Protein AF-R6UUZ9-F1 (afdb_monomer_lite)

Secondary structure (DSSP, 8-state):
--SHHHHHHHH--------TT-TTSSSGGG-B-GGGTT-SSS--EEE-SS--SEEEEEEEESS-SSSPTT--EEEEEE-SEEES---SSEEEE-TTT--EEEE-EEETTEEESS-EE-GGG-HHHHHHHHHHHHHHHHHHTT---

Structure (mmCIF, N/CA/C/O backbone):
data_AF-R6UUZ9-F1
#
_entry.id   AF-R6UUZ9-F1
#
loop_
_atom_site.group_PDB
_atom_site.id
_atom_site.type_symbol
_atom_site.label_atom_id
_atom_site.label_alt_id
_atom_site.label_comp_id
_atom_site.label_asym_id
_atom_site.label_entity_id
_atom_site.label_seq_id
_atom_site.pdbx_PDB_ins_code
_atom_site.Cartn_x
_atom_site.Cartn_y
_atom_site.Cartn_z
_atom_site.occupancy
_atom_site.B_iso_or_equiv
_atom_site.auth_seq_id
_atom_site.auth_comp_id
_atom_site.auth_asym_id
_atom_site.auth_atom_id
_atom_site.pdbx_PDB_model_num
ATOM 1 N N . MET A 1 1 ? -1.165 -23.917 17.996 1.00 39.31 1 MET A N 1
ATOM 2 C CA . MET A 1 1 ? 0.172 -24.390 17.576 1.00 39.31 1 MET A CA 1
ATOM 3 C C . MET A 1 1 ? 0.073 -25.022 16.182 1.00 39.31 1 MET A C 1
ATOM 5 O O . MET A 1 1 ? 0.266 -26.215 16.044 1.00 39.31 1 MET A O 1
ATOM 9 N N . TYR A 1 2 ? -0.298 -24.230 15.163 1.00 33.53 2 TYR A N 1
ATOM 10 C CA . TYR A 1 2 ? -0.562 -24.704 13.785 1.00 33.53 2 TYR A CA 1
ATOM 11 C C . TYR A 1 2 ? -0.046 -23.722 12.711 1.00 33.53 2 TYR A C 1
ATOM 13 O O . TYR A 1 2 ? -0.526 -23.716 11.588 1.00 33.53 2 TYR A O 1
ATOM 21 N N . LEU A 1 3 ? 0.935 -22.875 13.051 1.00 33.66 3 LEU A N 1
ATOM 22 C CA . LEU A 1 3 ? 1.580 -21.969 12.087 1.00 33.66 3 LEU A CA 1
ATOM 23 C C . LEU A 1 3 ? 2.965 -22.476 11.640 1.00 33.66 3 LEU A C 1
ATOM 25 O O . LEU A 1 3 ? 3.471 -22.072 10.603 1.00 33.66 3 LEU A O 1
ATOM 29 N N . HIS A 1 4 ? 3.587 -23.381 12.405 1.00 31.69 4 HIS A N 1
ATOM 30 C CA . HIS A 1 4 ? 4.953 -23.848 12.137 1.00 31.69 4 HIS A CA 1
ATOM 31 C C . HIS A 1 4 ? 5.050 -25.003 11.133 1.00 31.69 4 HIS A C 1
ATOM 33 O O . HIS A 1 4 ? 6.093 -25.162 10.507 1.00 31.69 4 HIS A O 1
ATOM 39 N N . THR A 1 5 ? 3.994 -25.797 10.946 1.00 33.09 5 THR A N 1
ATOM 40 C CA . THR A 1 5 ? 4.069 -26.981 10.073 1.00 33.09 5 THR A CA 1
ATOM 41 C C . THR A 1 5 ? 3.981 -26.620 8.589 1.00 33.09 5 THR A C 1
ATOM 43 O O . THR A 1 5 ? 4.592 -27.291 7.770 1.00 33.09 5 THR A O 1
ATOM 46 N N . TYR A 1 6 ? 3.284 -25.533 8.234 1.00 37.91 6 TYR A N 1
ATOM 47 C CA . TYR A 1 6 ? 3.134 -25.127 6.831 1.00 37.91 6 TYR A CA 1
ATOM 48 C C . TYR A 1 6 ? 4.388 -24.433 6.273 1.00 37.91 6 TYR A C 1
ATOM 50 O O . TYR A 1 6 ? 4.703 -24.576 5.100 1.00 37.91 6 TYR A O 1
ATOM 58 N N . ILE A 1 7 ? 5.144 -23.729 7.125 1.00 41.12 7 ILE A N 1
ATOM 59 C CA . ILE A 1 7 ? 6.363 -23.014 6.712 1.00 41.12 7 ILE A CA 1
ATOM 60 C C . ILE A 1 7 ? 7.535 -23.980 6.479 1.00 41.12 7 ILE A C 1
ATOM 62 O O . ILE A 1 7 ? 8.340 -23.745 5.586 1.00 41.12 7 ILE A O 1
ATOM 66 N N . ARG A 1 8 ? 7.626 -25.094 7.223 1.00 34.22 8 ARG A N 1
ATOM 67 C CA . ARG A 1 8 ? 8.734 -26.051 7.042 1.00 34.22 8 ARG A CA 1
ATOM 68 C C . ARG A 1 8 ? 8.702 -26.776 5.698 1.00 34.22 8 ARG A C 1
ATOM 70 O O . ARG A 1 8 ? 9.755 -26.974 5.114 1.00 34.22 8 ARG A O 1
ATOM 77 N N . ASN A 1 9 ? 7.521 -27.075 5.162 1.00 38.28 9 ASN A N 1
ATOM 78 C CA . ASN A 1 9 ? 7.418 -27.801 3.892 1.00 38.28 9 ASN A CA 1
ATOM 79 C C . ASN A 1 9 ? 7.726 -26.941 2.651 1.00 38.28 9 ASN A C 1
ATOM 81 O O . ASN A 1 9 ? 7.843 -27.492 1.564 1.00 38.28 9 ASN A O 1
ATOM 85 N N . ILE A 1 10 ? 7.848 -25.616 2.797 1.00 49.97 10 ILE A N 1
ATOM 86 C CA . ILE A 1 10 ? 8.225 -24.705 1.701 1.00 49.97 10 ILE A CA 1
ATOM 87 C C . ILE A 1 10 ? 9.743 -24.448 1.685 1.00 49.97 10 ILE A C 1
ATOM 89 O O . ILE A 1 10 ? 10.275 -24.036 0.662 1.00 49.97 10 ILE A O 1
ATOM 93 N N . CYS A 1 11 ? 10.443 -24.680 2.801 1.00 39.56 11 CYS A N 1
ATOM 94 C CA . CYS A 1 11 ? 11.855 -24.315 2.961 1.00 39.56 11 CYS A CA 1
ATOM 95 C C . CYS A 1 11 ? 12.829 -25.503 3.026 1.00 39.56 11 CYS A C 1
ATOM 97 O O . CYS A 1 11 ? 14.025 -25.265 3.184 1.00 39.56 11 CYS A O 1
ATOM 99 N N . ASP A 1 12 ? 12.359 -26.748 2.902 1.00 37.34 12 ASP A N 1
ATOM 100 C CA . ASP A 1 12 ? 13.243 -27.907 2.713 1.00 37.34 12 ASP A CA 1
ATOM 101 C C . ASP A 1 12 ? 13.679 -27.994 1.236 1.00 37.34 12 ASP A C 1
ATOM 103 O O . ASP A 1 12 ? 13.265 -28.873 0.480 1.00 37.34 12 ASP A O 1
ATOM 107 N N . ASP A 1 13 ? 14.535 -27.054 0.828 1.00 45.47 13 ASP A N 1
ATOM 108 C CA . ASP A 1 13 ? 15.351 -27.168 -0.381 1.00 45.47 13 ASP A CA 1
ATOM 109 C C . ASP A 1 13 ? 16.453 -28.207 -0.113 1.00 45.47 13 ASP A C 1
ATOM 111 O O . ASP A 1 13 ? 17.567 -27.885 0.302 1.00 45.47 13 ASP A O 1
ATOM 115 N N . ASN A 1 14 ? 16.143 -29.490 -0.317 1.00 42.25 14 ASN A N 1
ATOM 116 C CA . ASN A 1 14 ? 17.198 -30.478 -0.514 1.00 42.25 14 ASN A CA 1
ATOM 117 C C . ASN A 1 14 ? 17.854 -30.198 -1.873 1.00 42.25 14 ASN A C 1
ATOM 119 O O . ASN A 1 14 ? 17.229 -30.371 -2.920 1.00 42.25 14 ASN A O 1
ATOM 123 N N . ASP A 1 15 ? 19.115 -29.763 -1.818 1.00 47.28 15 ASP A N 1
ATOM 124 C CA . ASP A 1 15 ? 20.039 -29.502 -2.929 1.00 47.28 15 ASP A CA 1
ATOM 125 C C . ASP A 1 15 ? 20.319 -30.757 -3.788 1.00 47.28 15 ASP A C 1
ATOM 127 O O . ASP A 1 15 ? 21.449 -31.246 -3.878 1.00 47.28 15 ASP A O 1
ATOM 131 N N . GLU A 1 16 ? 19.313 -31.289 -4.481 1.00 44.12 16 GLU A N 1
ATOM 132 C CA . GLU A 1 16 ? 19.532 -32.196 -5.606 1.00 44.12 16 GLU A CA 1
ATOM 133 C C . GLU A 1 16 ? 19.355 -31.450 -6.931 1.00 44.12 16 GLU A C 1
ATOM 135 O O . GLU A 1 16 ? 18.323 -30.854 -7.240 1.00 44.12 16 GLU A O 1
ATOM 140 N N . LYS A 1 17 ? 20.440 -31.460 -7.715 1.00 48.78 17 LYS A N 1
ATOM 141 C CA . LYS A 1 17 ? 20.593 -30.809 -9.019 1.00 48.78 17 LYS A CA 1
ATOM 142 C C . LYS A 1 17 ? 19.449 -31.178 -9.970 1.00 48.78 17 LYS A C 1
ATOM 144 O O . LYS A 1 17 ? 19.519 -32.184 -10.673 1.00 48.78 17 LYS A O 1
ATOM 149 N N . ASN A 1 18 ? 18.439 -30.318 -10.056 1.00 41.75 18 ASN A N 1
ATOM 150 C CA . ASN A 1 18 ? 17.327 -30.501 -10.979 1.00 41.75 18 ASN A CA 1
ATOM 151 C C . ASN A 1 18 ? 17.687 -29.997 -12.384 1.00 41.75 18 ASN A C 1
ATOM 153 O O . ASN A 1 18 ? 17.743 -28.795 -12.658 1.00 41.75 18 ASN A O 1
ATOM 157 N N . ASN A 1 19 ? 17.945 -30.962 -13.272 1.00 38.91 19 ASN A N 1
ATOM 158 C CA . ASN A 1 19 ? 18.048 -30.778 -14.717 1.00 38.91 19 ASN A CA 1
ATOM 159 C C . ASN A 1 19 ? 16.802 -30.062 -15.269 1.00 38.91 19 ASN A C 1
ATOM 161 O O . ASN A 1 19 ? 15.684 -30.267 -14.805 1.00 38.91 19 ASN A O 1
ATOM 165 N N . ALA A 1 20 ? 17.012 -29.215 -16.276 1.00 40.84 20 ALA A N 1
ATOM 166 C CA . ALA A 1 20 ? 16.080 -28.182 -16.729 1.00 40.84 20 ALA A CA 1
ATOM 167 C C . ALA A 1 20 ? 14.759 -28.662 -17.382 1.00 40.84 20 ALA A C 1
ATOM 169 O O . ALA A 1 20 ? 13.957 -27.811 -17.764 1.00 40.84 20 ALA A O 1
ATOM 170 N N . ASP A 1 21 ? 14.493 -29.970 -17.460 1.00 43.25 21 ASP A N 1
ATOM 171 C CA . ASP A 1 21 ? 13.424 -30.542 -18.298 1.00 43.25 21 ASP A CA 1
ATOM 172 C C . ASP A 1 21 ? 12.149 -31.000 -17.554 1.00 43.25 21 ASP A C 1
ATOM 174 O O . ASP A 1 21 ? 11.216 -31.491 -18.185 1.00 43.25 21 ASP A O 1
ATOM 178 N N . THR A 1 22 ? 12.028 -30.799 -16.234 1.00 40.09 22 THR A N 1
ATOM 179 C CA . THR A 1 22 ? 10.835 -31.212 -15.445 1.00 40.09 22 THR A CA 1
ATOM 180 C C . THR A 1 22 ? 9.955 -30.068 -14.910 1.00 40.09 22 THR A C 1
ATOM 182 O O . THR A 1 22 ? 9.018 -30.310 -14.150 1.00 40.09 22 THR A O 1
ATOM 185 N N . ARG A 1 23 ? 10.173 -28.820 -15.344 1.00 44.25 23 ARG A N 1
ATOM 186 C CA . ARG A 1 23 ? 9.541 -27.584 -14.813 1.00 44.25 23 ARG A CA 1
ATOM 187 C C . ARG A 1 23 ? 8.047 -27.352 -15.127 1.00 44.25 23 ARG A C 1
ATOM 189 O O . ARG A 1 23 ? 7.624 -26.206 -15.171 1.00 44.25 23 ARG A O 1
ATOM 196 N N . ASN A 1 24 ? 7.235 -28.382 -15.363 1.00 41.25 24 ASN A N 1
ATOM 197 C CA . ASN A 1 24 ? 5.856 -28.176 -15.842 1.00 41.25 24 ASN A CA 1
ATOM 198 C C . ASN A 1 24 ? 4.738 -28.751 -14.952 1.00 41.25 24 ASN A C 1
ATOM 200 O O . ASN A 1 24 ? 3.591 -28.725 -15.386 1.00 41.25 24 ASN A O 1
ATOM 204 N N . ASN A 1 25 ? 5.006 -29.251 -13.733 1.00 42.78 25 ASN A N 1
ATOM 205 C CA . ASN A 1 25 ? 3.929 -29.850 -12.913 1.00 42.78 25 ASN A CA 1
ATOM 206 C C . ASN A 1 25 ? 3.899 -29.485 -11.413 1.00 42.78 25 ASN A C 1
ATOM 208 O O . ASN A 1 25 ? 2.894 -29.729 -10.754 1.00 42.78 25 ASN A O 1
ATOM 212 N N . THR A 1 26 ? 4.949 -28.879 -10.855 1.00 44.06 26 THR A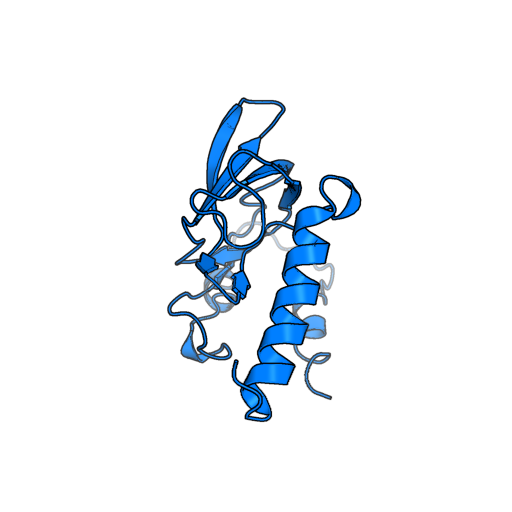 N 1
ATOM 213 C CA . THR A 1 26 ? 4.989 -28.478 -9.432 1.00 44.06 26 THR A CA 1
ATOM 214 C C . THR A 1 26 ? 4.442 -27.075 -9.168 1.00 44.06 26 THR A C 1
ATOM 216 O O . THR A 1 26 ? 3.983 -26.803 -8.065 1.00 44.06 26 THR A O 1
ATOM 219 N N . ASP A 1 27 ? 4.418 -26.192 -10.169 1.00 51.00 27 ASP A N 1
ATOM 220 C CA . ASP A 1 27 ? 4.024 -24.792 -9.953 1.00 51.00 27 ASP A CA 1
ATOM 221 C C . ASP A 1 27 ? 2.509 -24.617 -9.752 1.00 51.00 27 ASP A C 1
ATOM 223 O O . ASP A 1 27 ? 2.097 -23.764 -8.974 1.00 51.00 27 ASP A O 1
ATOM 227 N N . ILE A 1 28 ? 1.679 -25.485 -10.351 1.00 50.62 28 ILE A N 1
ATOM 228 C CA . ILE A 1 28 ? 0.215 -25.497 -10.147 1.00 50.62 28 ILE A CA 1
ATOM 229 C C . ILE A 1 28 ? -0.150 -25.957 -8.722 1.00 50.62 28 ILE A C 1
ATOM 231 O O . ILE A 1 28 ? -1.194 -25.582 -8.195 1.00 50.62 28 ILE A O 1
ATOM 235 N N . GLN A 1 29 ? 0.707 -26.747 -8.061 1.00 54.34 29 GLN A N 1
ATOM 236 C CA . GLN A 1 29 ? 0.453 -27.223 -6.693 1.00 54.34 29 GLN A CA 1
ATOM 237 C C . GLN A 1 29 ? 0.648 -26.144 -5.620 1.00 54.34 29 GLN A C 1
ATOM 239 O O . GLN A 1 29 ? 0.182 -26.326 -4.497 1.00 54.34 29 GLN A O 1
ATOM 244 N N . ASN A 1 30 ? 1.298 -25.027 -5.956 1.00 66.81 30 ASN A N 1
ATOM 245 C CA . ASN A 1 30 ? 1.558 -23.935 -5.020 1.00 66.81 30 ASN A CA 1
ATOM 246 C C . ASN A 1 30 ? 0.490 -22.833 -5.061 1.00 66.81 30 ASN A C 1
ATOM 248 O O . ASN A 1 30 ? 0.592 -21.856 -4.321 1.00 66.81 30 ASN A O 1
ATOM 252 N N . ASP A 1 31 ? -0.544 -22.983 -5.887 1.00 77.56 31 ASP A N 1
ATOM 253 C CA . ASP A 1 31 ? -1.666 -22.054 -5.901 1.00 77.56 31 ASP A CA 1
ATOM 254 C C . ASP A 1 31 ? -2.559 -22.275 -4.681 1.00 77.56 31 ASP A C 1
ATOM 256 O O . ASP A 1 31 ? -3.003 -23.384 -4.374 1.00 77.56 31 ASP A O 1
ATOM 260 N N . VAL A 1 32 ? -2.835 -21.184 -3.975 1.00 81.25 32 VAL A N 1
ATOM 261 C CA . VAL A 1 32 ? -3.674 -21.165 -2.786 1.00 81.25 32 VAL A CA 1
ATOM 262 C C . VAL A 1 32 ? -4.979 -20.463 -3.130 1.00 81.25 32 VAL A C 1
ATOM 264 O O . VAL A 1 32 ? -5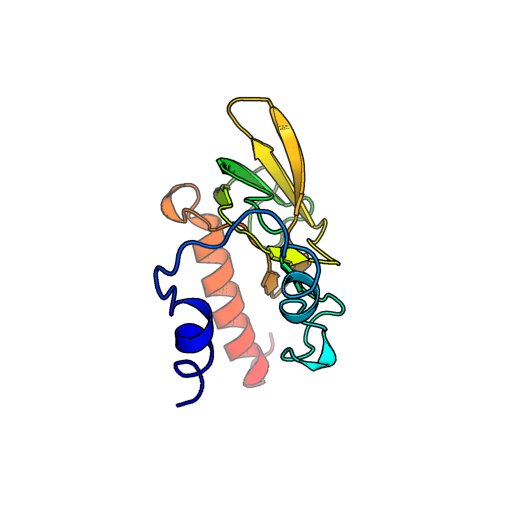.070 -19.233 -3.188 1.00 81.25 32 VAL A O 1
ATOM 267 N N . ASN A 1 33 ? -6.015 -21.266 -3.353 1.00 79.31 33 ASN A N 1
ATOM 268 C CA . ASN A 1 33 ? -7.363 -20.770 -3.590 1.00 79.31 33 ASN A CA 1
ATOM 269 C C . ASN A 1 33 ? -7.987 -20.240 -2.293 1.00 79.31 33 ASN A C 1
ATOM 271 O O . ASN A 1 33 ? -7.651 -20.681 -1.193 1.00 79.31 33 ASN A O 1
ATOM 275 N N . LYS A 1 34 ? -8.979 -19.350 -2.420 1.00 78.44 34 LYS A N 1
ATOM 276 C CA . LYS A 1 34 ? -9.743 -18.786 -1.290 1.00 78.44 34 LYS A CA 1
ATOM 277 C C . LYS A 1 34 ? -10.220 -19.844 -0.287 1.00 78.44 34 LYS A C 1
ATOM 279 O O . LYS A 1 34 ? -10.167 -19.609 0.915 1.00 78.44 34 LYS A O 1
ATOM 284 N N . SER A 1 35 ? -10.674 -21.001 -0.774 1.00 76.50 35 SER A N 1
ATOM 285 C CA . SER A 1 35 ? -11.183 -22.119 0.036 1.00 76.50 35 SER A CA 1
ATOM 286 C C . SER A 1 35 ? -10.131 -22.758 0.951 1.00 76.50 35 SER A C 1
ATOM 288 O O . SER A 1 35 ? -10.490 -23.427 1.915 1.00 76.50 35 SER A O 1
ATOM 290 N N . GLN A 1 36 ? -8.846 -22.541 0.666 1.00 83.75 36 GLN A N 1
ATOM 291 C CA . GLN A 1 36 ? -7.707 -22.985 1.473 1.00 83.75 36 GLN A CA 1
ATOM 292 C C . GLN A 1 36 ? -7.211 -21.884 2.433 1.00 83.75 36 GLN A C 1
ATOM 294 O O . GLN A 1 36 ? -6.354 -22.141 3.277 1.00 83.75 36 GLN A O 1
ATOM 299 N N . LEU A 1 37 ? -7.744 -20.663 2.314 1.00 86.06 37 LEU A N 1
ATOM 300 C CA . LEU A 1 37 ? -7.450 -19.508 3.163 1.00 86.06 37 LEU A CA 1
ATOM 301 C C . LEU A 1 37 ? -8.569 -19.287 4.193 1.00 86.06 37 LEU A C 1
ATOM 303 O O . LEU A 1 37 ? -9.594 -19.963 4.201 1.00 86.06 37 LEU A O 1
ATOM 307 N N . VAL A 1 38 ? -8.411 -18.270 5.046 1.00 90.12 38 VAL A N 1
ATOM 308 C CA . VAL A 1 38 ? -9.440 -17.860 6.024 1.00 90.12 38 VAL A CA 1
ATOM 309 C C . VAL A 1 38 ? -10.720 -17.290 5.385 1.00 90.12 38 VAL A C 1
ATOM 311 O O . VAL A 1 38 ? -11.667 -16.978 6.099 1.00 90.12 38 VAL A O 1
ATOM 314 N N . GLY A 1 39 ? -10.748 -17.110 4.059 1.00 89.50 39 GLY A N 1
ATOM 315 C CA . GLY A 1 39 ? -11.935 -16.695 3.305 1.00 89.50 39 GLY A CA 1
ATOM 316 C C . GLY A 1 39 ? -12.385 -15.241 3.497 1.00 89.50 39 GLY A C 1
ATOM 317 O O . GLY A 1 39 ? -13.477 -14.898 3.054 1.00 89.50 39 GLY A O 1
ATOM 318 N N . ALA A 1 40 ? -11.572 -14.393 4.139 1.00 89.69 40 ALA A N 1
ATOM 319 C CA . ALA A 1 40 ? -11.919 -12.997 4.438 1.00 89.69 40 ALA A CA 1
ATOM 320 C C . ALA A 1 40 ? -11.950 -12.077 3.202 1.00 89.69 40 ALA A C 1
ATOM 322 O O . ALA A 1 40 ? -12.626 -11.054 3.220 1.00 89.69 40 ALA A O 1
ATOM 323 N N . LEU A 1 41 ? -11.227 -12.445 2.142 1.00 89.69 41 LEU A N 1
ATOM 324 C CA . LEU A 1 41 ? -11.205 -11.759 0.850 1.00 89.69 41 LEU A CA 1
ATOM 325 C C . LEU A 1 41 ? -11.638 -12.731 -0.247 1.00 89.69 41 LEU A C 1
ATOM 327 O O . LEU A 1 41 ? -11.513 -13.947 -0.084 1.00 89.69 41 LEU A O 1
ATOM 331 N N . ASP A 1 42 ? -12.127 -12.204 -1.370 1.00 86.88 42 ASP A N 1
ATOM 332 C CA . ASP A 1 42 ? -12.522 -13.023 -2.526 1.00 86.88 42 ASP A CA 1
ATOM 333 C C . ASP A 1 42 ? -11.343 -13.417 -3.439 1.00 86.88 42 ASP A C 1
ATOM 335 O O . ASP A 1 42 ? -11.529 -14.069 -4.461 1.00 86.88 42 ASP A O 1
ATOM 339 N N . GLY A 1 43 ? -10.117 -13.047 -3.057 1.00 86.56 43 GLY A N 1
ATOM 340 C CA . GLY A 1 43 ? -8.892 -13.338 -3.800 1.00 86.56 43 GLY A CA 1
ATOM 341 C C . GLY A 1 43 ? -8.190 -14.634 -3.380 1.00 86.56 43 GLY A C 1
ATOM 342 O O . GLY A 1 43 ? -8.249 -15.053 -2.221 1.00 86.56 43 GLY A O 1
ATOM 343 N N . GLY A 1 44 ? -7.490 -15.249 -4.335 1.00 90.06 44 GLY A N 1
ATOM 344 C CA . GLY A 1 44 ? -6.511 -16.317 -4.112 1.00 90.06 44 GLY A CA 1
ATOM 345 C C . GLY A 1 44 ? -5.091 -15.851 -4.441 1.00 90.06 44 GLY A C 1
ATOM 346 O O . GLY A 1 44 ? -4.904 -14.862 -5.151 1.00 90.06 44 GLY A O 1
ATOM 347 N N . CYS A 1 45 ? -4.089 -16.583 -3.957 1.00 91.00 45 CYS A N 1
ATOM 348 C CA . CYS A 1 45 ? -2.676 -16.308 -4.218 1.00 91.00 45 CYS A CA 1
ATOM 349 C C . CYS A 1 45 ? -2.067 -17.431 -5.056 1.00 91.00 45 CYS A C 1
ATOM 351 O O . CYS A 1 45 ? -2.357 -18.597 -4.821 1.00 91.00 45 CYS A O 1
ATOM 353 N N . HIS A 1 46 ? -1.192 -17.098 -5.996 1.00 90.88 46 HIS A N 1
ATOM 354 C CA . HIS A 1 46 ? -0.565 -18.070 -6.888 1.00 90.88 46 HIS A CA 1
ATOM 355 C C . HIS A 1 46 ? 0.937 -17.819 -7.006 1.00 90.88 46 HIS A C 1
ATOM 357 O O . HIS A 1 46 ? 1.388 -16.667 -7.029 1.00 90.88 46 HIS A O 1
ATOM 363 N N . PHE A 1 47 ? 1.724 -18.891 -7.056 1.00 90.31 47 PHE A N 1
ATOM 364 C CA . PHE A 1 47 ? 3.180 -18.796 -7.133 1.00 90.31 47 PHE A CA 1
ATOM 365 C C . PHE A 1 47 ? 3.613 -18.445 -8.560 1.00 90.31 47 PHE A C 1
ATOM 367 O O . PHE A 1 47 ? 3.147 -19.027 -9.535 1.00 90.31 47 PHE A O 1
ATOM 374 N N . LYS A 1 48 ? 4.515 -17.471 -8.719 1.00 90.00 48 LYS A N 1
ATOM 375 C CA . LYS A 1 48 ? 4.946 -16.989 -10.046 1.00 90.00 48 LYS A CA 1
ATOM 376 C C . LYS A 1 48 ? 6.274 -17.564 -10.522 1.00 90.00 48 LYS A C 1
ATOM 378 O O . LYS A 1 48 ? 6.700 -17.207 -11.621 1.00 90.00 48 LYS A O 1
ATOM 383 N N . GLY A 1 49 ? 6.969 -18.357 -9.702 1.00 88.44 49 GLY A N 1
ATOM 384 C CA . GLY A 1 49 ? 8.309 -18.874 -10.018 1.00 88.44 49 GLY A CA 1
ATOM 385 C C . GLY A 1 49 ? 9.408 -17.805 -10.096 1.00 88.44 49 GLY A C 1
ATOM 386 O O . GLY A 1 49 ? 10.547 -18.108 -10.437 1.00 88.44 49 GLY A O 1
ATOM 387 N N . LYS A 1 50 ? 9.086 -16.537 -9.811 1.00 90.25 50 LYS A N 1
ATOM 388 C CA . LYS A 1 50 ? 10.006 -15.393 -9.850 1.00 90.25 50 LYS A CA 1
ATOM 389 C C . LYS A 1 50 ? 9.495 -14.251 -8.979 1.00 90.25 50 LYS A C 1
ATOM 391 O O . LYS A 1 50 ? 8.304 -14.182 -8.684 1.00 90.25 50 LYS A O 1
ATOM 396 N N . LEU A 1 51 ? 10.388 -13.325 -8.636 1.00 91.25 51 LEU A N 1
ATOM 397 C CA . LEU A 1 51 ? 10.018 -12.069 -7.988 1.00 91.25 51 LEU A CA 1
ATOM 398 C C . LEU A 1 51 ? 9.072 -11.261 -8.888 1.00 91.25 51 LEU A C 1
ATOM 400 O O . LEU A 1 51 ? 9.350 -11.062 -10.073 1.00 91.25 51 LEU A O 1
ATOM 404 N N . VAL A 1 52 ? 7.958 -10.802 -8.319 1.00 88.25 52 VAL A N 1
ATOM 405 C CA . VAL A 1 52 ? 6.884 -10.128 -9.063 1.00 88.25 52 VAL A CA 1
ATOM 406 C C . VAL A 1 52 ? 7.024 -8.613 -8.947 1.00 88.25 52 VAL A C 1
ATOM 408 O O . VAL A 1 52 ? 7.661 -7.961 -9.778 1.00 88.25 52 VAL A O 1
ATOM 411 N N . ARG A 1 53 ? 6.458 -8.029 -7.890 1.00 87.94 53 ARG A N 1
ATOM 412 C CA . ARG A 1 53 ? 6.634 -6.623 -7.556 1.00 87.94 53 ARG A CA 1
ATOM 413 C C . ARG A 1 53 ? 7.848 -6.560 -6.647 1.00 87.94 53 ARG A C 1
ATOM 415 O O . ARG A 1 53 ? 7.789 -6.926 -5.485 1.00 87.94 53 ARG A O 1
ATOM 422 N N . PHE A 1 54 ? 8.987 -6.228 -7.248 1.00 92.81 54 PHE A N 1
ATOM 423 C CA . PHE A 1 54 ? 10.271 -6.168 -6.558 1.00 92.81 54 PHE A CA 1
ATOM 424 C C . PHE A 1 54 ? 10.769 -4.731 -6.449 1.00 92.81 54 PHE A C 1
ATOM 426 O O . PHE A 1 54 ? 10.879 -4.027 -7.466 1.00 92.81 54 PHE A O 1
ATOM 433 N N . GLY A 1 5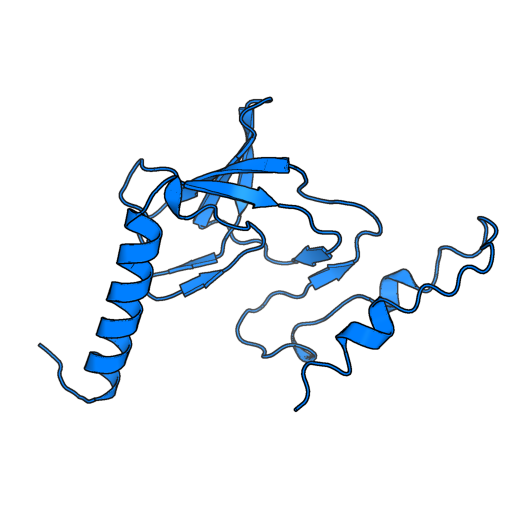5 ? 11.120 -4.313 -5.238 1.00 95.75 55 GLY A N 1
ATOM 434 C CA . GLY A 1 55 ? 11.830 -3.063 -4.989 1.00 95.75 55 GLY A CA 1
ATOM 435 C C . GLY A 1 55 ? 11.209 -2.208 -3.893 1.00 95.75 55 GLY A C 1
ATOM 436 O O . GLY A 1 55 ? 10.164 -2.523 -3.329 1.00 95.75 55 GLY A O 1
ATOM 437 N N . TYR A 1 56 ? 11.874 -1.086 -3.638 1.00 98.06 56 TYR A N 1
ATOM 438 C CA . TYR A 1 56 ? 11.351 -0.006 -2.810 1.00 98.06 56 TYR A CA 1
ATOM 439 C C . TYR A 1 56 ? 10.308 0.808 -3.576 1.00 98.06 56 TYR A C 1
ATOM 441 O O . TYR A 1 56 ? 10.451 1.042 -4.781 1.00 98.06 56 TYR A O 1
ATOM 449 N N . ILE A 1 57 ? 9.289 1.267 -2.857 1.00 98.44 57 ILE A N 1
ATOM 450 C CA . ILE A 1 57 ? 8.178 2.064 -3.376 1.00 98.44 57 ILE A CA 1
ATOM 451 C C . ILE A 1 57 ? 7.784 3.157 -2.379 1.00 98.44 57 ILE A C 1
ATOM 453 O O . ILE A 1 57 ? 8.036 3.054 -1.177 1.00 98.44 57 ILE A O 1
ATOM 457 N N . GLU A 1 58 ? 7.136 4.197 -2.886 1.00 98.44 58 GLU A N 1
ATOM 458 C CA . GLU A 1 58 ? 6.294 5.089 -2.090 1.00 98.44 58 GLU A CA 1
ATOM 459 C C . GLU A 1 58 ? 4.827 4.750 -2.350 1.00 98.44 58 GLU A C 1
ATOM 461 O O . GLU A 1 58 ? 4.436 4.562 -3.502 1.00 98.44 58 GLU A O 1
ATOM 466 N N . LEU A 1 59 ? 4.024 4.690 -1.294 1.00 98.38 59 LEU A N 1
ATOM 467 C CA . LEU A 1 59 ? 2.590 4.433 -1.359 1.00 98.38 59 LEU A CA 1
ATOM 468 C C . LEU A 1 59 ? 1.815 5.694 -1.010 1.00 98.38 59 LEU A C 1
ATOM 470 O O . LEU A 1 59 ? 2.136 6.336 -0.013 1.00 98.38 59 LEU A O 1
ATOM 474 N N . ALA A 1 60 ? 0.779 5.990 -1.787 1.00 98.38 60 ALA A N 1
ATOM 475 C CA . ALA A 1 60 ? -0.252 6.969 -1.456 1.00 98.38 60 ALA A CA 1
ATOM 476 C C . ALA A 1 60 ? -1.621 6.284 -1.466 1.00 98.38 60 ALA A C 1
ATOM 478 O O . ALA A 1 60 ? -1.917 5.535 -2.401 1.00 98.38 60 ALA A O 1
ATOM 479 N N . GLU A 1 61 ? -2.462 6.559 -0.471 1.00 98.12 61 GLU A N 1
ATOM 480 C CA . GLU A 1 61 ? -3.865 6.145 -0.516 1.00 98.12 61 GLU A CA 1
ATOM 481 C C . GLU A 1 61 ? -4.662 7.031 -1.482 1.00 98.12 61 GLU A C 1
ATOM 483 O O . GLU A 1 61 ? -4.501 8.254 -1.502 1.00 98.12 61 GLU A O 1
ATOM 488 N N . LYS A 1 62 ? -5.548 6.420 -2.277 1.00 97.44 62 LYS A N 1
ATOM 489 C CA . LYS A 1 62 ? -6.510 7.150 -3.120 1.00 97.44 62 LYS A CA 1
ATOM 490 C C . LYS A 1 62 ? -7.624 7.775 -2.277 1.00 97.44 62 LYS A C 1
ATOM 492 O O . LYS A 1 62 ? -8.087 8.871 -2.586 1.00 97.44 62 LYS A O 1
ATOM 497 N N . HIS A 1 63 ? -8.008 7.087 -1.202 1.00 96.62 63 HIS A N 1
ATOM 498 C CA . HIS A 1 63 ? -8.951 7.545 -0.189 1.00 96.62 63 HIS A CA 1
ATOM 499 C C . HIS A 1 63 ? -8.293 7.475 1.189 1.00 96.62 63 HIS A C 1
ATOM 501 O O . HIS A 1 63 ? -7.772 6.435 1.573 1.00 96.62 63 HIS A O 1
ATOM 507 N N . SER A 1 64 ? -8.316 8.587 1.923 1.00 96.31 64 SER A N 1
ATOM 508 C CA . SER A 1 64 ? -7.650 8.744 3.221 1.00 96.31 64 SER A CA 1
ATOM 509 C C . SER A 1 64 ? -8.287 7.871 4.317 1.00 96.31 64 SER A C 1
ATOM 511 O O . SER A 1 64 ? -9.113 8.357 5.093 1.00 96.31 64 SER A O 1
ATOM 513 N N . ASN A 1 65 ? -7.876 6.605 4.423 1.00 96.81 65 ASN A N 1
ATOM 514 C CA . ASN A 1 65 ? -8.319 5.682 5.471 1.00 96.81 65 ASN A CA 1
ATOM 515 C C . ASN A 1 65 ? -7.313 5.636 6.629 1.00 96.81 65 ASN A C 1
ATOM 517 O O . ASN A 1 65 ? -7.694 5.804 7.793 1.00 96.81 65 ASN A O 1
ATOM 521 N N . PHE A 1 66 ? -6.034 5.415 6.321 1.00 97.81 66 PHE A N 1
ATOM 522 C CA . PHE A 1 66 ? -4.918 5.281 7.262 1.00 97.81 66 PHE A CA 1
ATOM 523 C C . PHE A 1 66 ? -3.880 6.394 7.117 1.00 97.81 66 PHE A C 1
ATOM 525 O O . PHE A 1 66 ? -3.339 6.836 8.128 1.00 97.81 66 PHE A O 1
ATOM 532 N N . LEU A 1 67 ? -3.622 6.851 5.894 1.00 97.50 67 LEU A N 1
ATOM 533 C CA . LEU A 1 67 ? -2.765 7.991 5.594 1.00 97.50 67 LEU A CA 1
ATOM 534 C C . LEU A 1 67 ? -3.618 9.237 5.360 1.00 97.50 67 LEU A C 1
ATOM 536 O O . LEU A 1 67 ? -4.649 9.140 4.694 1.00 97.50 67 LEU A O 1
ATOM 540 N N . PRO A 1 68 ? -3.184 10.414 5.838 1.00 96.00 68 PRO A N 1
ATOM 541 C CA . PRO A 1 68 ? -3.807 11.669 5.452 1.00 96.00 68 PRO A CA 1
ATOM 542 C C . PRO A 1 68 ? -3.758 11.893 3.935 1.00 96.00 68 PRO A C 1
ATOM 544 O O . PRO A 1 68 ? -2.865 11.414 3.231 1.00 96.00 68 PRO A O 1
ATOM 547 N N . GLN A 1 69 ? -4.717 12.669 3.428 1.00 94.56 69 GLN A N 1
ATOM 548 C CA . GLN A 1 69 ? -4.788 13.018 2.012 1.00 94.56 69 GLN A CA 1
ATOM 549 C C . GLN A 1 69 ? -3.458 13.611 1.517 1.00 94.56 69 GLN A C 1
ATOM 551 O O . GLN A 1 69 ? -2.907 14.523 2.131 1.00 94.56 69 GLN A O 1
ATOM 556 N N . ASN A 1 70 ? -2.989 13.140 0.358 1.00 92.25 70 ASN A N 1
ATOM 557 C CA . ASN A 1 70 ? -1.736 13.554 -0.291 1.00 92.25 70 ASN A CA 1
ATOM 558 C C . ASN A 1 70 ? -0.448 13.196 0.468 1.00 92.25 70 ASN A C 1
ATOM 560 O O . ASN A 1 70 ? 0.636 13.597 0.040 1.00 92.25 70 ASN A O 1
ATOM 564 N N . GLU A 1 71 ? -0.533 12.428 1.551 1.00 97.75 71 GLU A N 1
ATOM 565 C CA . GLU A 1 71 ? 0.650 11.889 2.202 1.00 97.75 71 GLU A CA 1
ATOM 566 C C . GLU A 1 71 ? 1.081 10.554 1.604 1.00 97.75 71 GLU A C 1
ATOM 568 O O . GLU A 1 71 ? 0.314 9.827 0.967 1.00 97.75 71 GLU A O 1
ATOM 573 N N . LYS A 1 72 ? 2.360 10.243 1.819 1.00 98.31 72 LYS A N 1
ATOM 574 C CA . LYS A 1 72 ? 2.982 9.010 1.358 1.00 98.31 72 LYS A CA 1
ATOM 575 C C . LYS A 1 72 ? 3.681 8.287 2.493 1.00 98.31 72 LYS A C 1
ATOM 577 O O . LYS A 1 72 ? 4.145 8.917 3.442 1.00 98.31 72 LYS A O 1
ATOM 582 N N . ILE A 1 73 ? 3.822 6.975 2.350 1.00 98.69 73 ILE A N 1
ATOM 583 C CA . ILE A 1 73 ? 4.654 6.130 3.209 1.00 98.69 73 ILE A CA 1
ATOM 584 C C . ILE A 1 73 ? 5.612 5.300 2.354 1.00 98.69 73 ILE A C 1
ATOM 586 O O . ILE A 1 73 ? 5.260 4.845 1.263 1.00 98.69 73 ILE A O 1
ATOM 590 N N . LYS A 1 74 ? 6.846 5.107 2.826 1.00 98.75 74 LYS A N 1
ATOM 591 C CA . LYS A 1 74 ? 7.829 4.250 2.154 1.00 98.75 74 LYS A CA 1
ATOM 592 C C . LYS A 1 74 ? 7.546 2.789 2.474 1.00 98.75 74 LYS A C 1
ATOM 594 O O . LYS A 1 74 ? 7.247 2.442 3.617 1.00 98.75 74 LYS A O 1
ATOM 599 N N . ALA A 1 75 ? 7.708 1.933 1.477 1.00 98.50 75 ALA A N 1
ATOM 600 C CA . ALA A 1 75 ? 7.542 0.496 1.614 1.00 98.50 75 ALA A CA 1
ATOM 601 C C . ALA A 1 75 ? 8.496 -0.266 0.686 1.00 98.50 75 ALA A C 1
ATOM 603 O O . ALA A 1 75 ? 9.243 0.325 -0.102 1.00 98.50 75 ALA A O 1
ATOM 604 N N . HIS A 1 76 ? 8.466 -1.590 0.775 1.00 97.69 76 HIS A N 1
ATOM 605 C CA . HIS A 1 76 ? 9.074 -2.473 -0.211 1.00 97.69 76 HIS A CA 1
ATOM 606 C C . HIS A 1 76 ? 8.184 -3.685 -0.472 1.00 97.69 76 HIS A C 1
ATOM 608 O O . HIS A 1 76 ? 7.463 -4.139 0.411 1.00 97.69 76 HIS A O 1
ATOM 614 N N . GLU A 1 77 ? 8.264 -4.224 -1.680 1.00 95.75 77 GLU A N 1
ATOM 615 C CA . GLU A 1 77 ? 7.646 -5.497 -2.044 1.00 95.75 77 GLU A CA 1
ATOM 616 C C . GLU A 1 77 ? 8.753 -6.433 -2.517 1.00 95.75 77 GLU A C 1
ATOM 618 O O . GLU A 1 77 ? 9.517 -6.054 -3.404 1.00 95.75 77 GLU A O 1
ATOM 623 N N . PHE A 1 78 ? 8.855 -7.621 -1.909 1.00 94.19 78 PHE A N 1
ATOM 624 C CA . PHE A 1 78 ? 9.800 -8.690 -2.260 1.00 94.19 78 PHE A CA 1
ATOM 625 C C . PHE A 1 78 ? 9.089 -10.049 -2.167 1.00 94.19 78 PHE A C 1
ATOM 627 O O . PHE A 1 78 ? 9.270 -10.790 -1.203 1.00 94.19 78 PHE A O 1
ATOM 634 N N . HIS A 1 79 ? 8.234 -10.366 -3.141 1.00 92.12 79 HIS A N 1
ATOM 635 C CA . HIS A 1 79 ? 7.413 -11.579 -3.098 1.00 92.12 79 HIS A CA 1
ATOM 636 C C . HIS A 1 79 ? 7.408 -12.355 -4.420 1.00 92.12 79 HIS A C 1
ATOM 638 O O . HIS A 1 79 ? 7.536 -11.787 -5.509 1.00 92.12 79 HIS A O 1
ATOM 644 N N . TYR A 1 80 ? 7.261 -13.677 -4.289 1.00 92.06 80 TYR A N 1
ATOM 645 C CA . TYR A 1 80 ? 7.150 -14.641 -5.391 1.00 92.06 80 TYR A CA 1
ATOM 646 C C . TYR A 1 80 ? 5.705 -15.052 -5.696 1.00 92.06 80 TYR A C 1
ATOM 648 O O . TYR A 1 80 ? 5.444 -15.673 -6.723 1.00 92.06 80 TYR A O 1
ATOM 656 N N . TYR A 1 81 ? 4.777 -14.730 -4.797 1.00 91.81 81 TYR A N 1
ATOM 657 C CA . TYR A 1 81 ? 3.348 -14.940 -4.993 1.00 91.81 81 TYR A CA 1
ATOM 658 C C . TYR A 1 81 ? 2.711 -13.690 -5.583 1.00 91.81 81 TYR A C 1
ATOM 660 O O . TYR A 1 81 ? 3.178 -12.583 -5.334 1.00 91.81 81 TYR A O 1
ATOM 668 N N . ASP A 1 82 ? 1.636 -13.862 -6.334 1.00 93.12 82 ASP A N 1
ATOM 669 C CA . ASP A 1 82 ? 0.764 -12.774 -6.767 1.00 93.12 82 ASP A CA 1
ATOM 670 C C . ASP A 1 82 ? -0.679 -13.105 -6.377 1.00 93.12 82 ASP A C 1
ATOM 672 O O . ASP A 1 82 ? -1.019 -14.275 -6.187 1.00 93.12 82 ASP A O 1
ATOM 676 N N . SER A 1 83 ? -1.524 -12.091 -6.238 1.00 93.19 83 SER A N 1
ATOM 677 C CA . SER A 1 83 ? -2.936 -12.269 -5.895 1.00 93.19 83 SER A CA 1
ATOM 678 C C . SER A 1 83 ? -3.824 -12.061 -7.117 1.00 93.19 83 SER A C 1
ATOM 680 O O . SER A 1 83 ? -3.531 -11.230 -7.979 1.00 93.19 83 SER A O 1
ATOM 682 N N . THR A 1 84 ? -4.941 -12.788 -7.190 1.00 93.31 84 THR A N 1
ATOM 683 C CA . THR A 1 84 ? -6.010 -12.496 -8.162 1.00 93.31 84 THR A CA 1
ATOM 684 C C . THR A 1 84 ? -6.681 -11.151 -7.884 1.00 93.31 84 THR A C 1
ATOM 686 O O . THR A 1 84 ? -7.250 -10.556 -8.792 1.00 93.31 84 THR A O 1
ATOM 689 N N . ASP A 1 85 ? -6.574 -10.664 -6.646 1.00 94.50 85 ASP A N 1
ATOM 690 C CA . ASP A 1 85 ? -6.948 -9.315 -6.238 1.00 94.50 85 ASP A CA 1
ATOM 691 C C . ASP A 1 85 ? -5.822 -8.702 -5.393 1.00 94.50 85 ASP A C 1
ATOM 693 O O . ASP A 1 85 ? -5.605 -9.064 -4.234 1.00 94.50 85 ASP A O 1
ATOM 697 N N . ASN A 1 86 ? -5.056 -7.804 -6.007 1.00 94.75 86 ASN A N 1
ATOM 698 C CA . ASN A 1 86 ? -3.974 -7.074 -5.344 1.00 94.75 86 ASN A CA 1
ATOM 699 C C . ASN A 1 86 ? -4.455 -5.783 -4.669 1.00 94.75 86 ASN A C 1
ATOM 701 O O . ASN A 1 86 ? -3.635 -5.087 -4.063 1.00 94.75 86 ASN A O 1
ATOM 705 N N . GLY A 1 87 ? -5.741 -5.454 -4.806 1.00 96.31 87 GLY A N 1
ATOM 706 C CA . GLY A 1 87 ? -6.325 -4.186 -4.411 1.00 96.31 87 GLY A CA 1
ATOM 707 C C . GLY A 1 87 ? -6.016 -3.030 -5.354 1.00 96.31 87 GLY A C 1
ATOM 708 O O . GLY A 1 87 ? -5.122 -3.093 -6.205 1.00 96.31 87 GLY A O 1
ATOM 709 N N . ALA A 1 88 ? -6.790 -1.962 -5.187 1.00 97.75 88 ALA A N 1
ATOM 710 C CA . ALA A 1 88 ? -6.713 -0.761 -6.007 1.00 97.75 88 ALA A CA 1
ATOM 711 C C . ALA A 1 88 ? -6.827 0.537 -5.199 1.00 97.75 88 ALA A C 1
ATOM 713 O O . ALA A 1 88 ? -7.000 1.602 -5.793 1.00 97.75 88 ALA A O 1
ATOM 714 N N . ASP A 1 89 ? -6.708 0.471 -3.873 1.00 98.31 89 ASP A N 1
ATOM 715 C CA . ASP A 1 89 ? -6.959 1.607 -2.983 1.00 98.31 89 ASP A CA 1
ATOM 716 C C . ASP A 1 89 ? -5.702 2.444 -2.712 1.00 98.31 89 ASP A C 1
ATOM 718 O O . ASP A 1 89 ? -5.798 3.588 -2.265 1.00 98.31 89 ASP A O 1
ATOM 722 N N . CYS A 1 90 ? -4.515 1.919 -3.029 1.00 98.38 90 CYS A N 1
ATOM 723 C CA . CYS A 1 90 ? -3.247 2.642 -2.993 1.00 98.38 90 CYS A CA 1
ATOM 724 C C . CYS A 1 90 ? -2.552 2.652 -4.356 1.00 98.38 90 CYS A C 1
ATOM 726 O O . CYS A 1 90 ? -2.597 1.688 -5.121 1.00 98.38 90 CYS A O 1
ATOM 728 N N . ILE A 1 91 ? -1.806 3.725 -4.609 1.00 98.38 91 ILE A N 1
ATOM 729 C CA . ILE A 1 91 ? -0.875 3.826 -5.732 1.00 98.38 91 ILE A CA 1
ATOM 730 C C . ILE A 1 91 ? 0.540 3.625 -5.195 1.00 98.38 91 ILE A C 1
ATOM 732 O O . ILE A 1 91 ? 1.048 4.456 -4.437 1.00 98.38 91 ILE A O 1
ATOM 736 N N . ALA A 1 92 ? 1.195 2.548 -5.621 1.00 98.25 92 ALA A N 1
ATOM 737 C CA . ALA A 1 92 ? 2.625 2.346 -5.427 1.00 98.25 92 ALA A CA 1
ATOM 738 C C . ALA A 1 92 ? 3.394 3.042 -6.545 1.00 98.25 92 ALA A C 1
ATOM 740 O O . ALA A 1 92 ? 3.061 2.881 -7.715 1.00 98.25 92 ALA A O 1
ATOM 741 N N . THR A 1 93 ? 4.446 3.784 -6.206 1.00 98.56 93 THR A N 1
ATOM 742 C CA . THR A 1 93 ? 5.336 4.440 -7.172 1.00 98.56 93 THR A CA 1
ATOM 743 C C . THR A 1 93 ? 6.778 4.038 -6.910 1.00 98.56 93 THR A C 1
ATOM 745 O O . THR A 1 93 ? 7.291 4.207 -5.803 1.00 98.56 93 THR A O 1
ATOM 748 N N . LYS A 1 94 ? 7.465 3.526 -7.936 1.00 97.25 94 LYS A N 1
ATOM 749 C CA . LYS A 1 94 ? 8.897 3.221 -7.859 1.00 97.25 94 LYS A CA 1
ATOM 750 C C . LYS A 1 94 ? 9.711 4.514 -7.973 1.00 97.25 94 LYS A C 1
ATOM 752 O O . LYS A 1 94 ? 9.711 5.109 -9.053 1.00 97.25 94 LYS A O 1
ATOM 757 N N . PRO A 1 95 ? 10.486 4.912 -6.949 1.00 95.06 95 PRO A N 1
ATOM 758 C CA . PRO A 1 95 ? 11.192 6.194 -6.953 1.00 95.06 95 PRO A CA 1
ATOM 759 C C . PRO A 1 95 ? 12.231 6.294 -8.076 1.00 95.06 95 PRO A C 1
ATOM 761 O O . PRO A 1 95 ? 12.398 7.350 -8.670 1.00 95.06 95 PRO A O 1
ATOM 764 N N . ALA A 1 96 ? 12.888 5.183 -8.423 1.00 93.31 96 ALA A N 1
ATOM 765 C CA . ALA A 1 96 ? 13.940 5.173 -9.440 1.00 93.31 96 ALA A CA 1
ATOM 766 C C . ALA A 1 96 ? 13.429 5.295 -10.888 1.00 93.31 96 ALA A C 1
ATOM 768 O O . ALA A 1 96 ? 14.191 5.673 -11.768 1.00 93.31 96 ALA A O 1
ATOM 769 N N . THR A 1 97 ? 12.171 4.928 -11.159 1.00 95.75 97 THR A N 1
ATOM 770 C CA . THR A 1 97 ? 11.655 4.822 -12.543 1.00 95.75 97 THR A CA 1
ATOM 771 C C . THR A 1 97 ? 10.378 5.616 -12.784 1.00 95.75 97 THR A C 1
ATOM 773 O O . THR A 1 97 ? 9.956 5.744 -13.927 1.00 95.75 97 THR A O 1
ATOM 776 N N . GLY A 1 98 ? 9.711 6.088 -11.728 1.00 96.62 98 GLY A N 1
ATOM 777 C CA . GLY A 1 98 ? 8.389 6.709 -11.810 1.00 96.62 98 GLY A CA 1
ATOM 778 C C . GLY A 1 98 ? 7.252 5.740 -12.148 1.00 96.62 98 GLY A C 1
ATOM 779 O O . GLY A 1 98 ? 6.092 6.139 -12.101 1.00 96.62 98 GLY A O 1
ATOM 780 N N . ARG A 1 99 ? 7.542 4.466 -12.457 1.00 96.81 99 ARG A N 1
ATOM 781 C CA . ARG A 1 99 ? 6.510 3.462 -12.734 1.00 96.81 99 ARG A CA 1
ATOM 782 C C . ARG A 1 99 ? 5.601 3.306 -11.521 1.00 96.81 99 ARG A C 1
ATOM 784 O O . ARG A 1 99 ? 6.093 3.083 -10.412 1.00 96.81 99 ARG A O 1
ATOM 791 N N . SER A 1 100 ? 4.298 3.339 -11.767 1.00 97.62 100 SER A N 1
ATOM 792 C CA . SER A 1 100 ? 3.277 3.150 -10.748 1.00 97.62 100 SER A CA 1
ATOM 793 C C . SER A 1 100 ? 2.334 1.995 -11.065 1.00 97.62 100 SER A C 1
ATOM 795 O O . SER A 1 100 ? 2.274 1.508 -12.198 1.00 97.62 100 SER A O 1
ATOM 797 N N . TYR A 1 101 ? 1.660 1.507 -10.030 1.00 97.25 101 TYR A N 1
ATOM 798 C CA . TYR A 1 101 ? 0.632 0.479 -10.127 1.00 97.25 101 TYR A CA 1
ATOM 799 C C . TYR A 1 101 ? -0.292 0.524 -8.915 1.00 97.25 101 TYR A C 1
ATOM 801 O O . TYR A 1 101 ? 0.085 0.975 -7.831 1.00 97.25 101 TYR A O 1
ATOM 809 N N . ASP A 1 102 ? -1.494 0.006 -9.127 1.00 97.94 102 ASP A N 1
ATOM 810 C CA . ASP A 1 102 ? -2.494 -0.178 -8.091 1.00 97.94 102 ASP A CA 1
ATOM 811 C C . ASP A 1 102 ? -2.135 -1.358 -7.178 1.00 97.94 102 ASP A C 1
ATOM 813 O O . ASP A 1 102 ? -1.595 -2.395 -7.600 1.00 97.94 102 ASP A O 1
ATOM 817 N N . CYS A 1 103 ? -2.383 -1.163 -5.891 1.00 97.56 103 CYS A N 1
ATOM 818 C CA . CYS A 1 103 ? -2.147 -2.138 -4.841 1.00 97.56 103 CYS A CA 1
ATOM 819 C C . CYS A 1 103 ? -3.016 -1.816 -3.628 1.00 97.56 103 CYS A C 1
ATOM 821 O O . CYS A 1 103 ? -3.566 -0.720 -3.536 1.00 97.56 103 CYS A O 1
ATOM 823 N N . VAL A 1 104 ? -3.029 -2.745 -2.675 1.00 98.00 104 VAL A N 1
ATOM 824 C CA . VAL A 1 104 ? -3.659 -2.628 -1.360 1.00 98.00 104 VAL A CA 1
ATOM 825 C C . VAL A 1 104 ? 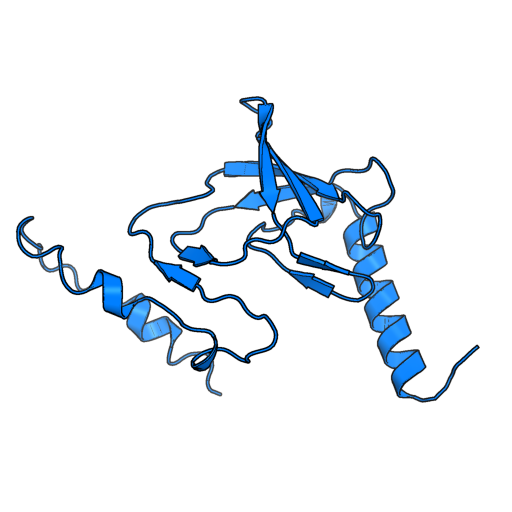-5.181 -2.547 -1.438 1.00 98.00 104 VAL A C 1
ATOM 827 O O . VAL A 1 104 ? -5.762 -1.778 -2.198 1.00 98.00 104 VAL A O 1
ATOM 830 N N . ILE A 1 105 ? -5.820 -3.347 -0.596 1.00 97.81 105 ILE A N 1
ATOM 831 C CA . ILE A 1 105 ? -7.241 -3.280 -0.288 1.00 97.81 105 ILE A CA 1
ATOM 832 C C . ILE A 1 105 ? -7.361 -2.521 1.040 1.00 97.81 105 ILE A C 1
ATOM 834 O O . ILE A 1 105 ? -6.876 -2.993 2.074 1.00 97.81 105 ILE A O 1
ATOM 838 N N . SER A 1 106 ? -7.951 -1.329 1.019 1.00 97.12 106 SER A N 1
ATOM 839 C CA . SER A 1 106 ? -8.039 -0.419 2.168 1.00 97.12 106 SER A CA 1
ATOM 840 C C . SER A 1 106 ? -9.470 0.061 2.385 1.00 97.12 106 SER A C 1
ATOM 842 O O . SER A 1 106 ? -10.151 0.487 1.457 1.00 97.12 106 SER A O 1
ATOM 844 N N . HIS A 1 107 ? -9.917 0.028 3.637 1.00 94.50 107 HIS A N 1
ATOM 845 C CA . HIS A 1 107 ? -11.194 0.594 4.071 1.00 94.50 107 HIS A CA 1
ATOM 846 C C . HIS A 1 107 ? -11.052 1.178 5.483 1.00 94.50 107 HIS A C 1
ATOM 848 O O . HIS A 1 107 ? -9.974 1.172 6.076 1.00 94.50 107 HIS A O 1
ATOM 854 N N . ASP A 1 108 ? -12.151 1.642 6.069 1.00 91.31 108 ASP A N 1
ATOM 855 C CA . ASP A 1 108 ? -12.189 2.260 7.398 1.00 91.31 108 ASP A CA 1
ATOM 856 C C . ASP A 1 108 ? -11.456 1.493 8.510 1.00 91.31 108 ASP A C 1
ATOM 858 O O . ASP A 1 108 ? -10.952 2.120 9.440 1.00 91.31 108 ASP A O 1
ATOM 862 N N . ASN A 1 109 ? -11.393 0.162 8.468 1.00 91.19 109 ASN A N 1
ATOM 863 C CA . ASN A 1 109 ? -10.871 -0.658 9.566 1.00 91.19 109 ASN A CA 1
ATOM 864 C C . ASN A 1 109 ? -9.868 -1.744 9.147 1.00 91.19 109 ASN A C 1
ATOM 866 O O . ASN A 1 109 ? -9.447 -2.524 10.003 1.00 91.19 109 ASN A O 1
ATOM 870 N N . TYR A 1 110 ? -9.454 -1.795 7.881 1.00 94.94 110 TYR A N 1
ATOM 871 C CA . TYR A 1 110 ? -8.418 -2.718 7.418 1.00 94.94 110 TYR A CA 1
ATOM 872 C C . TYR A 1 110 ? -7.582 -2.116 6.290 1.00 94.94 110 TYR A C 1
ATOM 874 O O . TYR A 1 110 ? -8.061 -1.301 5.507 1.00 94.94 110 TYR A O 1
ATOM 882 N N . TRP A 1 111 ? -6.328 -2.558 6.218 1.00 97.31 111 TRP A N 1
ATOM 883 C CA . TRP A 1 111 ? -5.357 -2.175 5.199 1.00 97.31 111 TRP A CA 1
ATOM 884 C C . TRP A 1 111 ? -4.529 -3.416 4.864 1.00 97.31 111 TRP A C 1
ATOM 886 O O . TRP A 1 111 ? -3.773 -3.903 5.707 1.00 97.31 111 TRP A O 1
ATOM 896 N N . LEU A 1 112 ? -4.750 -3.997 3.688 1.00 96.50 112 LEU A N 1
ATOM 897 C CA . LEU A 1 112 ? -4.307 -5.349 3.346 1.00 96.50 112 LEU A CA 1
ATOM 898 C C . LEU A 1 112 ? -3.567 -5.331 2.009 1.00 96.50 112 LEU A C 1
ATOM 900 O O . LEU A 1 112 ? -4.116 -4.897 1.003 1.00 96.50 112 LEU A O 1
ATOM 904 N N . GLY A 1 113 ? -2.336 -5.831 1.966 1.00 95.81 113 GLY A N 1
ATOM 905 C CA . GLY A 1 113 ? -1.574 -5.925 0.724 1.00 95.81 113 GLY A CA 1
ATOM 906 C C . GLY A 1 113 ? -0.182 -6.509 0.927 1.00 95.81 113 GLY A C 1
ATOM 907 O O . GLY A 1 113 ? 0.248 -6.743 2.055 1.00 95.81 113 GLY A O 1
ATOM 908 N N . PHE A 1 114 ? 0.522 -6.728 -0.182 1.00 96.56 114 PHE A N 1
ATOM 909 C CA . PHE A 1 114 ? 1.913 -7.183 -0.192 1.00 96.56 114 PHE A CA 1
ATOM 910 C C . PHE A 1 114 ? 2.962 -6.159 0.280 1.00 96.56 114 PHE A C 1
ATOM 912 O O . PHE A 1 114 ? 4.006 -6.604 0.764 1.00 96.56 114 PHE A O 1
ATOM 919 N N . PRO A 1 115 ? 2.766 -4.826 0.167 1.00 97.62 115 PRO A N 1
ATOM 920 C CA . PRO A 1 115 ? 3.793 -3.889 0.595 1.00 97.62 115 PRO A CA 1
ATOM 921 C C . PRO A 1 115 ? 4.146 -3.991 2.081 1.00 97.62 115 PRO A C 1
ATOM 923 O O . PRO A 1 115 ? 3.303 -3.835 2.962 1.00 97.62 115 PRO A O 1
ATOM 926 N N . HIS A 1 116 ? 5.434 -4.152 2.365 1.00 97.75 116 HIS A N 1
ATOM 927 C CA . HIS A 1 116 ? 5.992 -4.057 3.706 1.00 97.75 116 HIS A CA 1
ATOM 928 C C . HIS A 1 116 ? 6.327 -2.601 4.033 1.00 97.75 116 HIS A C 1
ATOM 930 O O . HIS A 1 116 ? 7.271 -2.022 3.484 1.00 97.75 116 HIS A O 1
ATOM 936 N N . LEU A 1 117 ? 5.550 -2.004 4.935 1.00 98.31 117 LEU A N 1
ATOM 937 C CA . LEU A 1 117 ? 5.671 -0.597 5.311 1.00 98.31 117 LEU A CA 1
ATOM 938 C C . LEU A 1 117 ? 6.903 -0.326 6.182 1.00 98.31 117 LEU A C 1
ATOM 940 O O . LEU A 1 117 ? 7.201 -1.057 7.125 1.00 98.31 117 LEU A O 1
ATOM 944 N N . TYR A 1 118 ? 7.576 0.793 5.919 1.00 98.31 118 TYR A N 1
ATOM 945 C CA . TYR A 1 118 ? 8.574 1.365 6.816 1.00 98.31 118 TYR A CA 1
ATOM 946 C C . TYR A 1 118 ? 7.930 2.482 7.646 1.00 98.31 118 TYR A C 1
ATOM 948 O O . TYR A 1 118 ? 7.961 3.654 7.264 1.00 98.31 118 TYR A O 1
ATOM 956 N N . TYR A 1 119 ? 7.342 2.116 8.790 1.00 98.12 119 TYR A N 1
ATOM 957 C CA . TYR A 1 119 ? 6.565 3.029 9.644 1.00 98.12 119 TYR A CA 1
ATOM 958 C C . TYR A 1 119 ? 7.248 4.365 9.983 1.00 98.12 119 TYR A C 1
ATOM 960 O O . TYR A 1 119 ? 6.568 5.387 9.920 1.00 98.12 119 TYR A O 1
ATOM 968 N N . PRO A 1 120 ? 8.568 4.435 10.262 1.00 98.44 120 PRO A N 1
ATOM 969 C CA . PRO A 1 120 ? 9.213 5.716 10.557 1.00 98.44 120 PRO A CA 1
ATOM 970 C C . PRO A 1 120 ? 9.182 6.732 9.406 1.00 98.44 120 PRO A C 1
ATOM 972 O O . PRO A 1 120 ? 9.381 7.916 9.652 1.00 98.44 120 PRO A O 1
ATOM 975 N N . SER A 1 121 ? 8.945 6.310 8.156 1.00 98.50 121 SER A N 1
ATOM 976 C CA . SER A 1 121 ? 8.821 7.257 7.036 1.00 98.50 121 SER A CA 1
ATOM 977 C C . SER A 1 121 ? 7.540 8.081 7.057 1.00 98.50 121 SER A C 1
ATOM 979 O O . SER A 1 121 ? 7.522 9.144 6.443 1.00 98.50 121 SER A O 1
ATOM 981 N N . ASN A 1 122 ? 6.498 7.599 7.739 1.00 98.38 122 ASN A N 1
ATOM 982 C CA . ASN A 1 122 ? 5.285 8.356 8.007 1.00 98.38 122 ASN A CA 1
ATOM 983 C C . ASN A 1 122 ? 4.552 7.770 9.235 1.00 98.38 122 ASN A C 1
ATOM 985 O O . ASN A 1 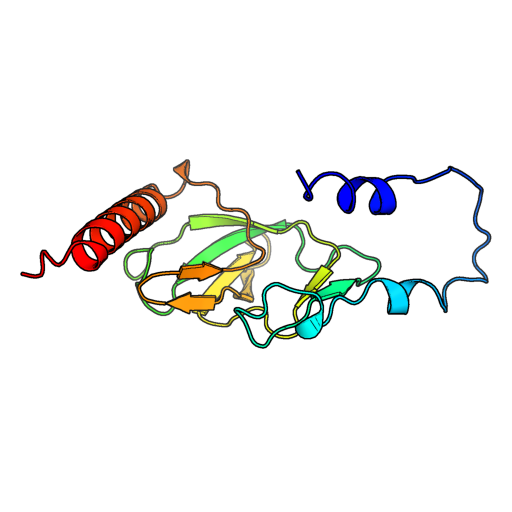122 ? 3.778 6.815 9.095 1.00 98.38 122 ASN A O 1
ATOM 989 N N . PRO A 1 123 ? 4.788 8.326 10.439 1.00 98.19 123 PRO A N 1
ATOM 990 C CA . PRO A 1 123 ? 4.165 7.857 11.675 1.00 98.19 123 PRO A CA 1
ATOM 991 C C . PRO A 1 123 ? 2.632 7.921 11.688 1.00 98.19 123 PRO A C 1
ATOM 993 O O . PRO A 1 123 ? 2.020 7.118 12.395 1.00 98.19 123 PRO A O 1
ATOM 996 N N . HIS A 1 124 ? 2.002 8.781 10.874 1.00 98.12 124 HIS A N 1
ATOM 997 C CA . HIS A 1 124 ? 0.541 8.912 10.832 1.00 98.12 124 HIS A CA 1
ATOM 998 C C . HIS A 1 124 ? -0.157 7.587 10.504 1.00 98.12 124 HIS A C 1
ATOM 1000 O O . HIS A 1 124 ? -1.225 7.303 11.047 1.00 98.12 124 HIS A O 1
ATOM 1006 N N . PHE A 1 125 ? 0.462 6.728 9.683 1.00 98.38 125 PHE A N 1
ATOM 1007 C CA . PHE A 1 125 ? -0.087 5.399 9.410 1.00 98.38 125 PHE A CA 1
ATOM 1008 C C . PHE A 1 125 ? -0.209 4.566 10.693 1.00 98.38 125 PHE A C 1
ATOM 1010 O O . PHE A 1 125 ? -1.263 3.996 10.982 1.00 98.38 125 PHE A O 1
ATOM 1017 N N . ALA A 1 126 ? 0.875 4.494 11.472 1.00 98.00 126 ALA A N 1
ATOM 1018 C CA . ALA A 1 126 ? 0.922 3.709 12.702 1.00 98.00 126 ALA A CA 1
ATOM 1019 C C . ALA A 1 126 ? -0.030 4.283 13.762 1.00 98.00 126 ALA A C 1
ATOM 1021 O O . ALA A 1 126 ? -0.734 3.529 14.435 1.00 98.00 126 ALA A O 1
ATOM 1022 N N . GLU A 1 127 ? -0.110 5.610 13.863 1.00 98.12 127 GLU A N 1
ATOM 1023 C CA . GLU A 1 127 ? -1.069 6.303 14.726 1.00 98.12 127 GLU A CA 1
ATOM 1024 C C . GLU A 1 127 ? -2.517 5.971 14.345 1.00 98.12 127 GLU A C 1
ATOM 1026 O O . GLU A 1 127 ? -3.318 5.610 15.211 1.00 98.12 127 GLU A O 1
ATOM 1031 N N . SER A 1 128 ? -2.851 6.020 13.051 1.00 97.62 128 SER A N 1
ATOM 1032 C CA . SER A 1 128 ? -4.188 5.693 12.550 1.00 97.62 128 SER A CA 1
ATOM 1033 C C . SER A 1 128 ? -4.555 4.232 12.816 1.00 97.62 128 SER A C 1
ATOM 1035 O O . SER A 1 128 ? -5.661 3.952 13.283 1.00 97.62 128 SER A O 1
ATOM 1037 N N . LEU A 1 129 ? -3.615 3.301 12.618 1.00 97.31 129 LEU A N 1
ATOM 1038 C CA . LEU A 1 129 ? -3.803 1.882 12.925 1.00 97.31 129 LEU A CA 1
ATOM 1039 C C . LEU A 1 129 ? -4.123 1.656 14.410 1.00 97.31 129 LEU A C 1
ATOM 1041 O O . LEU A 1 129 ? -5.107 0.989 14.739 1.00 97.31 129 LEU A O 1
ATOM 1045 N N . VAL A 1 130 ? -3.324 2.232 15.315 1.00 97.19 130 VAL A N 1
ATOM 1046 C CA . VAL A 1 130 ? -3.531 2.102 16.768 1.00 97.19 130 VAL A CA 1
ATOM 1047 C C . VAL A 1 130 ? -4.853 2.740 17.192 1.00 97.19 130 VAL A C 1
ATOM 1049 O O . VAL A 1 130 ? -5.608 2.141 17.965 1.00 97.19 130 VAL A O 1
ATOM 1052 N N . ARG A 1 131 ? -5.175 3.922 16.659 1.00 96.38 131 ARG A N 1
ATOM 1053 C CA . ARG A 1 131 ? -6.440 4.616 16.924 1.00 96.38 131 ARG A CA 1
ATOM 1054 C C . ARG A 1 131 ? -7.645 3.773 16.499 1.00 96.38 131 ARG A C 1
ATOM 1056 O O . ARG A 1 131 ? -8.546 3.570 17.309 1.00 96.38 131 ARG A O 1
ATOM 1063 N N . LYS A 1 132 ? -7.643 3.214 15.287 1.00 95.69 132 LYS A N 1
ATOM 1064 C CA . LYS A 1 132 ? -8.732 2.355 14.785 1.00 95.69 132 LYS A CA 1
ATOM 1065 C C . LYS A 1 132 ? -8.873 1.064 15.595 1.00 95.69 132 LYS A C 1
ATOM 1067 O O . LYS A 1 132 ? -9.989 0.640 15.890 1.00 95.69 132 LYS A O 1
ATOM 1072 N N . ALA A 1 133 ? -7.764 0.459 16.028 1.00 94.75 133 ALA A N 1
ATOM 1073 C CA . ALA A 1 133 ? -7.803 -0.700 16.922 1.00 94.75 133 ALA A CA 1
ATOM 1074 C C . ALA A 1 133 ? -8.442 -0.356 18.283 1.00 94.75 133 ALA A C 1
ATOM 1076 O O . ALA A 1 133 ? -9.238 -1.132 18.826 1.00 94.75 133 ALA A O 1
ATOM 1077 N N . TYR A 1 134 ? -8.134 0.826 18.823 1.00 93.75 134 TYR A N 1
ATOM 1078 C CA . TYR A 1 134 ? -8.760 1.338 20.040 1.00 93.75 134 TYR A CA 1
ATOM 1079 C C . TYR A 1 134 ? -10.266 1.596 19.855 1.00 93.75 134 TYR A C 1
ATOM 1081 O O . TYR A 1 134 ? -11.068 1.162 20.687 1.00 93.75 134 TYR A O 1
ATOM 1089 N N . GLU A 1 135 ? -10.661 2.241 18.756 1.00 92.69 135 GLU A N 1
ATOM 1090 C CA . GLU A 1 135 ? -12.064 2.491 18.391 1.00 92.69 135 GLU A CA 1
ATOM 1091 C C . GLU A 1 135 ? -12.848 1.181 18.250 1.00 92.69 135 GLU A C 1
ATOM 1093 O O . GLU A 1 135 ? -13.917 1.033 18.844 1.00 92.69 135 GLU A O 1
ATOM 1098 N N . TYR A 1 136 ? -12.281 0.177 17.575 1.00 91.62 136 TYR A N 1
ATOM 1099 C CA . TYR A 1 136 ? -12.885 -1.150 17.458 1.00 91.62 136 TYR A CA 1
ATOM 1100 C C . TYR A 1 136 ? -13.156 -1.785 18.829 1.00 91.62 136 TYR A C 1
ATOM 1102 O O . TYR A 1 136 ? -14.265 -2.260 19.091 1.00 91.62 136 TYR A O 1
ATOM 1110 N N . ARG A 1 137 ? -12.179 -1.746 19.749 1.00 90.75 137 ARG A N 1
ATOM 1111 C CA . ARG A 1 137 ? -12.363 -2.243 21.124 1.00 90.75 137 ARG A CA 1
ATOM 1112 C C . ARG A 1 137 ? -13.477 -1.490 21.853 1.00 90.75 137 ARG A C 1
ATOM 1114 O O . ARG A 1 137 ? -14.239 -2.108 22.597 1.00 90.75 137 ARG A O 1
ATOM 1121 N N . ARG A 1 138 ? -13.559 -0.169 21.690 1.00 89.00 138 ARG A N 1
ATOM 1122 C CA . ARG A 1 138 ? -14.589 0.660 22.332 1.00 89.00 138 ARG A CA 1
ATOM 1123 C C . ARG A 1 138 ? -15.987 0.314 21.811 1.00 89.00 138 ARG A C 1
ATOM 1125 O O . ARG A 1 138 ? -16.888 0.095 22.622 1.00 89.00 138 ARG A O 1
ATOM 1132 N N . ASN A 1 139 ? -16.129 0.185 20.494 1.00 86.38 139 ASN A N 1
ATOM 1133 C CA . ASN A 1 139 ? -17.398 -0.106 19.826 1.00 86.38 139 ASN A CA 1
ATOM 1134 C C . ASN A 1 139 ? -17.895 -1.521 20.144 1.00 86.38 139 ASN A C 1
ATOM 1136 O O . ASN A 1 139 ? -19.073 -1.709 20.439 1.00 86.38 139 ASN A O 1
ATOM 1140 N N . LYS A 1 140 ? -16.991 -2.509 20.203 1.00 80.25 140 LYS A N 1
ATOM 1141 C CA . LYS A 1 140 ? -17.329 -3.889 20.590 1.00 80.25 140 LYS A CA 1
ATOM 1142 C C . LYS A 1 140 ? -17.897 -3.998 22.013 1.00 80.25 140 LYS A C 1
ATOM 1144 O O . LYS A 1 140 ? -18.667 -4.908 22.294 1.00 80.25 140 LYS A O 1
ATOM 1149 N N . ASN A 1 141 ? -17.546 -3.066 22.899 1.00 73.12 141 ASN A N 1
ATOM 1150 C CA . ASN A 1 141 ? -17.998 -3.041 24.293 1.00 73.12 141 ASN A CA 1
ATOM 1151 C C . ASN A 1 141 ? -19.242 -2.156 24.522 1.00 73.12 141 ASN A C 1
ATOM 1153 O O . ASN A 1 141 ? -19.512 -1.778 25.661 1.00 73.12 141 ASN A O 1
ATOM 1157 N N . GLY A 1 142 ? -19.976 -1.779 23.468 1.00 56.38 142 GLY A N 1
ATOM 1158 C CA . GLY A 1 142 ? -21.233 -1.030 23.587 1.00 56.38 142 GLY A CA 1
ATOM 1159 C C . GLY A 1 142 ? -21.085 0.428 24.036 1.00 56.38 142 GLY A C 1
ATOM 1160 O O . GLY A 1 142 ? -22.077 1.063 24.376 1.00 56.38 142 GLY A O 1
ATOM 1161 N N . LYS A 1 143 ? -19.869 0.991 24.035 1.00 52.38 143 LYS A N 1
ATOM 1162 C CA . LYS A 1 143 ? -19.650 2.423 24.291 1.00 52.38 143 LYS A CA 1
ATOM 1163 C C . LYS A 1 143 ? -19.6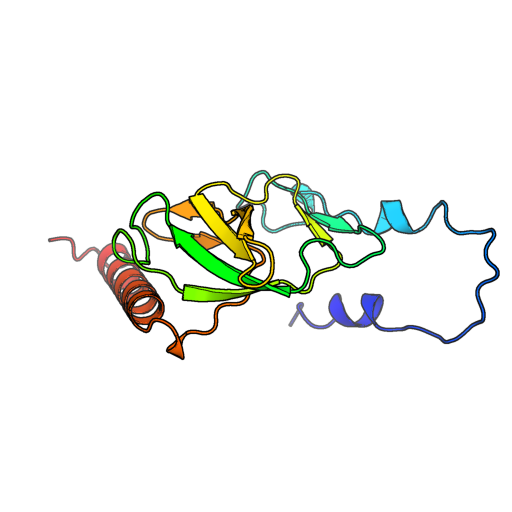69 3.211 22.980 1.00 52.38 143 LYS A C 1
ATOM 1165 O O . LYS A 1 143 ? -18.635 3.756 22.588 1.00 52.38 143 LYS A O 1
ATOM 1170 N N . LEU A 1 144 ? -20.829 3.266 22.321 1.00 47.88 144 LEU A N 1
ATOM 1171 C CA . LEU A 1 144 ? -21.065 4.288 21.298 1.00 47.88 144 LEU A CA 1
ATOM 1172 C C . LEU A 1 144 ? -21.072 5.678 21.957 1.00 47.88 144 LEU A C 1
ATOM 1174 O O . LEU A 1 144 ? -21.590 5.844 23.064 1.00 47.88 144 LEU A O 1
ATOM 1178 N N . LEU A 1 145 ? -20.460 6.646 21.279 1.00 46.00 145 LEU A N 1
ATOM 1179 C CA . LEU A 1 145 ? -20.913 8.036 21.293 1.00 46.00 145 LEU A CA 1
ATOM 1180 C C . LEU A 1 145 ? -21.818 8.211 20.076 1.00 46.00 145 LEU A C 1
ATOM 1182 O O . LEU A 1 145 ? -21.450 7.633 19.027 1.00 46.00 145 LEU A O 1
#

Radius of gyration: 18.7 Å; chains: 1; bounding box: 42×46×43 Å

Foldseek 3Di:
DPPPPVVVVVPPPPPDDDDPPPPDPVQVVQKAACVNDPNPDNKTKGFQVDWDQFDKWKKDFPDPQQHPHPDIFIWGAGDRMDMPDQAAGMWTADPVPRDIDGGWDDDNQDTDHRTGTPCVRPVSNVVSNVVSVVVVVCVVVVNDD

Sequence (145 aa):
MYLHTYIRNICDDNDEKNNADTRNNTDIQNDVNKSQLVGALDGGCHFKGKLVRFGYIELAEKHSNFLPQNEKIKAHEFHYYDSTDNGADCIATKPATGRSYDCVISHDNYWLGFPHLYYPSNPHFAESLVRKAYEYRRNKNGKLL

pLDDT: mean 82.05, std 22.13, range [31.69, 98.75]

Organism: NCBI:txid1263079